Protein AF-A0A4Q3WBE5-F1 (afdb_monomer_lite)

Sequence (67 aa):
MAIDAVPSADMMDADTRIIMSNDEDEADTRASTRKLAEIAQREGALIIHGHDAKQWPTLKHSPEFYD

Radius of gyration: 12.92 Å; chains: 1; bounding box: 26×27×36 Å

Structure (mmCIF, N/CA/C/O backbone):
data_AF-A0A4Q3WBE5-F1
#
_entry.id   AF-A0A4Q3WBE5-F1
#
loop_
_atom_site.group_PDB
_atom_site.id
_atom_site.type_symbol
_atom_site.lab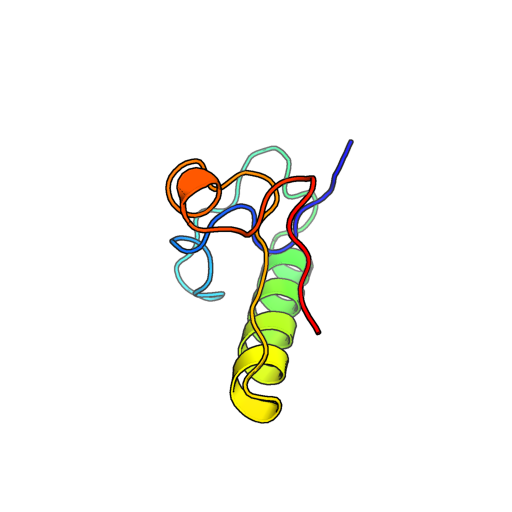el_atom_id
_atom_site.label_alt_id
_atom_site.label_comp_id
_atom_site.label_asym_id
_atom_site.label_entity_id
_atom_site.label_seq_id
_atom_site.pdbx_PDB_ins_code
_atom_site.Cartn_x
_atom_site.Cartn_y
_atom_site.Cartn_z
_atom_site.occupancy
_atom_site.B_iso_or_equiv
_atom_site.auth_seq_id
_atom_site.auth_comp_id
_atom_site.auth_asym_id
_atom_site.auth_atom_id
_atom_site.pdbx_PDB_model_num
ATOM 1 N N . MET A 1 1 ? 13.334 10.195 5.808 1.00 47.81 1 MET A N 1
ATOM 2 C CA . MET A 1 1 ? 12.084 10.125 5.023 1.00 47.81 1 MET A CA 1
ATOM 3 C C . MET A 1 1 ? 11.608 8.686 5.050 1.00 47.81 1 MET A C 1
ATOM 5 O O . MET A 1 1 ? 12.464 7.811 5.064 1.00 47.81 1 MET A O 1
ATOM 9 N N . ALA A 1 2 ? 10.300 8.437 5.124 1.00 54.66 2 ALA A N 1
ATOM 10 C CA . ALA A 1 2 ? 9.775 7.098 4.866 1.00 54.66 2 ALA A CA 1
ATOM 11 C C . ALA A 1 2 ? 9.928 6.817 3.362 1.00 54.66 2 ALA A C 1
ATOM 13 O O . ALA A 1 2 ? 9.593 7.681 2.551 1.00 54.66 2 ALA A O 1
ATOM 14 N N . ILE A 1 3 ? 10.512 5.674 3.009 1.00 72.50 3 ILE A N 1
ATOM 15 C CA . ILE A 1 3 ? 10.642 5.217 1.623 1.00 72.50 3 ILE A CA 1
ATOM 16 C C . ILE A 1 3 ? 9.616 4.098 1.469 1.00 72.50 3 ILE A C 1
ATOM 18 O O . ILE A 1 3 ? 9.851 2.971 1.906 1.00 72.50 3 ILE A O 1
ATOM 22 N N . ASP A 1 4 ? 8.447 4.435 0.929 1.00 80.88 4 ASP A N 1
ATOM 23 C CA . ASP A 1 4 ? 7.367 3.472 0.742 1.00 80.88 4 ASP A CA 1
ATOM 24 C C . ASP A 1 4 ? 7.529 2.759 -0.595 1.00 80.88 4 ASP A C 1
ATOM 26 O O . ASP A 1 4 ? 7.367 3.354 -1.659 1.00 80.88 4 ASP A O 1
ATOM 30 N N . ALA A 1 5 ? 7.737 1.445 -0.548 1.00 87.19 5 ALA A N 1
ATOM 31 C CA . ALA A 1 5 ? 7.682 0.625 -1.754 1.00 87.19 5 ALA A CA 1
ATOM 32 C C . ALA A 1 5 ? 6.284 0.630 -2.400 1.00 87.19 5 ALA A C 1
ATOM 34 O O . ALA A 1 5 ? 6.175 0.343 -3.588 1.00 87.19 5 ALA A O 1
ATOM 35 N N . VAL A 1 6 ? 5.222 0.946 -1.642 1.00 93.88 6 VAL A N 1
ATOM 36 C CA . VAL A 1 6 ? 3.852 1.170 -2.140 1.00 93.88 6 VAL A CA 1
ATOM 37 C C . VAL A 1 6 ? 3.164 2.274 -1.316 1.00 93.88 6 VAL A C 1
ATOM 39 O O . VAL A 1 6 ? 2.584 1.973 -0.267 1.00 93.88 6 VAL A O 1
ATOM 42 N N . PRO A 1 7 ? 3.214 3.544 -1.763 1.00 93.19 7 PRO A N 1
ATOM 43 C CA . PRO A 1 7 ? 2.695 4.686 -1.002 1.00 93.19 7 PRO A CA 1
ATOM 44 C C . PRO A 1 7 ? 1.181 4.653 -0.757 1.00 93.19 7 PRO A C 1
ATOM 46 O O . PRO A 1 7 ? 0.725 5.130 0.280 1.00 93.19 7 PRO A O 1
ATOM 49 N N . SER A 1 8 ? 0.413 4.095 -1.695 1.00 94.69 8 SER A N 1
ATOM 50 C CA . SER A 1 8 ? -1.051 4.005 -1.655 1.00 94.69 8 SER A CA 1
ATOM 51 C C . SER A 1 8 ? -1.570 2.795 -2.428 1.00 94.69 8 SER A C 1
ATOM 53 O O . SER A 1 8 ? -0.867 2.246 -3.280 1.00 94.69 8 SER A O 1
ATOM 55 N N 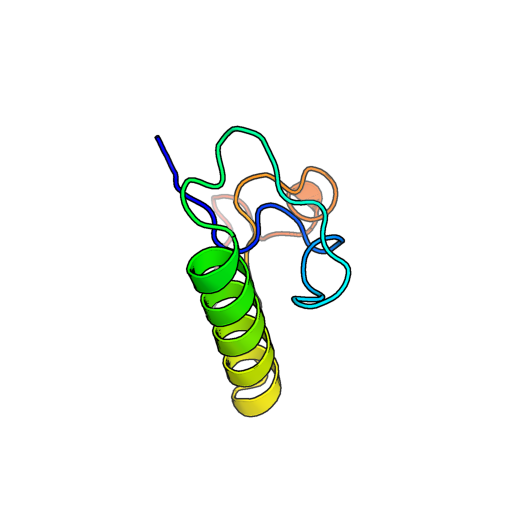. ALA A 1 9 ? -2.798 2.357 -2.136 1.00 95.31 9 ALA A N 1
ATOM 56 C CA . ALA A 1 9 ? -3.357 1.124 -2.696 1.00 95.31 9 ALA A CA 1
ATOM 57 C C . ALA A 1 9 ? -3.497 1.146 -4.232 1.00 95.31 9 ALA A C 1
ATOM 59 O O . ALA A 1 9 ? -3.437 0.104 -4.881 1.00 95.31 9 ALA A O 1
ATOM 60 N N . ASP A 1 10 ? -3.645 2.323 -4.838 1.00 94.94 10 ASP A N 1
ATOM 61 C CA . ASP A 1 10 ? -3.676 2.507 -6.29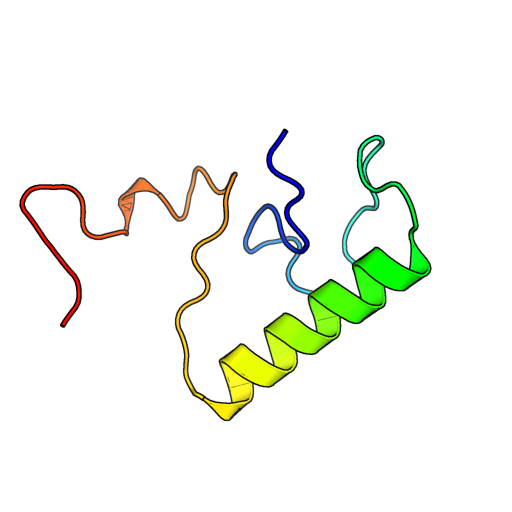5 1.00 94.94 10 ASP A CA 1
ATOM 62 C C . ASP A 1 10 ? -2.303 2.343 -6.974 1.00 94.94 10 ASP A C 1
ATOM 64 O O . ASP A 1 10 ? -2.233 2.249 -8.197 1.00 94.94 10 ASP A O 1
ATOM 68 N N . MET A 1 11 ? -1.220 2.238 -6.199 1.00 95.12 11 MET A N 1
ATOM 69 C CA . MET A 1 11 ? 0.138 1.953 -6.678 1.00 95.12 11 MET A CA 1
ATOM 70 C C . MET A 1 11 ? 0.567 0.497 -6.442 1.00 95.12 11 MET A C 1
ATOM 72 O O . MET A 1 11 ? 1.754 0.183 -6.515 1.00 95.12 11 MET A O 1
ATOM 76 N N . MET A 1 12 ? -0.375 -0.399 -6.135 1.00 95.12 12 MET A N 1
ATOM 77 C CA 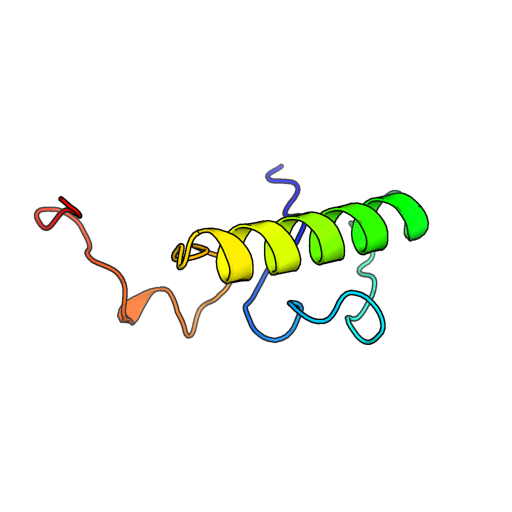. MET A 1 12 ? -0.069 -1.794 -5.795 1.00 95.12 12 MET A CA 1
ATOM 78 C C . MET A 1 12 ? 0.325 -2.656 -7.010 1.00 95.12 12 MET A C 1
ATOM 80 O O . MET A 1 12 ? 0.927 -3.716 -6.844 1.00 95.12 12 MET A O 1
ATOM 84 N N . ASP A 1 13 ? 0.015 -2.210 -8.229 1.00 96.06 13 ASP A N 1
ATOM 85 C CA . ASP A 1 13 ? 0.449 -2.871 -9.461 1.00 96.06 13 ASP A CA 1
ATOM 86 C C . ASP A 1 13 ? 1.884 -2.448 -9.815 1.00 96.06 13 ASP A C 1
ATOM 88 O O . ASP A 1 13 ? 2.145 -1.306 -10.202 1.00 96.06 13 ASP A O 1
ATOM 92 N N . ALA A 1 14 ? 2.824 -3.386 -9.687 1.00 96.31 14 ALA A N 1
ATOM 93 C CA . ALA A 1 14 ? 4.244 -3.158 -9.939 1.00 96.31 14 ALA A CA 1
ATOM 94 C C . ALA A 1 14 ? 4.569 -2.790 -11.393 1.00 96.31 14 ALA A C 1
ATOM 96 O O . ALA A 1 14 ? 5.598 -2.161 -11.641 1.00 96.31 14 ALA A O 1
ATOM 97 N N . ASP A 1 15 ? 3.741 -3.189 -12.354 1.00 96.94 15 ASP A N 1
ATOM 98 C CA . ASP A 1 15 ? 3.986 -2.952 -13.773 1.00 96.94 15 ASP A CA 1
ATOM 99 C C . ASP A 1 15 ? 3.387 -1.618 -14.217 1.00 96.94 15 ASP A C 1
ATOM 101 O O . ASP A 1 15 ? 3.989 -0.910 -15.029 1.00 96.94 15 ASP A O 1
ATOM 105 N N . THR A 1 16 ? 2.266 -1.204 -13.623 1.00 96.19 16 THR A N 1
ATOM 106 C CA . THR A 1 16 ? 1.560 0.012 -14.049 1.00 96.19 16 THR A CA 1
ATOM 107 C C . THR A 1 16 ? 1.684 1.205 -13.107 1.00 96.19 16 THR A C 1
ATOM 109 O O . THR A 1 16 ? 1.301 2.305 -13.512 1.00 96.19 16 THR A O 1
ATOM 112 N N . ARG A 1 17 ? 2.184 1.046 -11.870 1.00 94.06 17 ARG A N 1
ATOM 113 C CA . ARG A 1 17 ? 2.320 2.189 -10.952 1.00 94.06 17 ARG A CA 1
ATOM 114 C C . ARG A 1 17 ? 3.221 3.279 -11.530 1.00 94.06 17 ARG A C 1
ATOM 116 O O . ARG A 1 17 ? 4.204 3.011 -12.224 1.00 94.06 17 ARG A O 1
ATOM 123 N N . ILE A 1 18 ? 2.892 4.522 -11.192 1.00 94.25 18 ILE A N 1
ATOM 124 C CA . ILE A 1 18 ? 3.720 5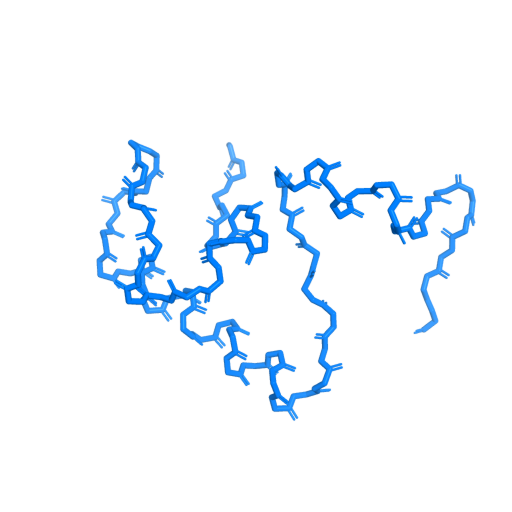.682 -11.522 1.00 94.25 18 ILE A CA 1
ATOM 125 C C . ILE A 1 18 ? 5.004 5.614 -10.684 1.00 94.25 18 ILE A C 1
ATOM 127 O O . ILE A 1 18 ? 4.959 5.302 -9.492 1.00 94.25 18 ILE A O 1
ATOM 131 N N . ILE A 1 19 ? 6.136 5.912 -11.322 1.00 93.69 19 ILE A N 1
ATOM 132 C CA . ILE A 1 19 ? 7.422 6.112 -10.653 1.00 93.69 19 ILE A CA 1
ATOM 133 C C . ILE A 1 19 ? 7.536 7.595 -10.306 1.00 93.69 19 ILE A C 1
ATOM 135 O O . ILE A 1 19 ? 7.453 8.459 -11.183 1.00 93.69 19 ILE A O 1
ATOM 139 N N . MET A 1 20 ? 7.638 7.892 -9.016 1.00 90.56 20 MET A N 1
ATOM 140 C CA . MET A 1 20 ? 7.690 9.247 -8.478 1.00 90.56 20 MET A CA 1
ATOM 141 C C . MET A 1 20 ? 9.135 9.744 -8.382 1.00 90.56 20 MET A C 1
ATOM 143 O O . MET A 1 20 ? 10.085 8.973 -8.419 1.00 90.56 20 MET A O 1
ATOM 147 N N . SER A 1 21 ? 9.328 11.053 -8.208 1.00 89.12 21 SER A N 1
ATOM 148 C CA . SER A 1 21 ? 10.671 11.649 -8.110 1.00 89.12 21 SER A CA 1
ATOM 149 C C . SER A 1 21 ? 11.483 11.187 -6.893 1.00 89.12 21 SER A C 1
ATOM 151 O O . SER A 1 21 ? 12.682 11.432 -6.835 1.00 89.12 21 SER A O 1
ATOM 153 N N . ASN A 1 22 ? 10.823 10.602 -5.893 1.00 87.81 22 ASN A N 1
ATOM 154 C CA . ASN A 1 22 ? 11.435 10.030 -4.695 1.00 87.81 22 ASN A CA 1
ATOM 155 C C . ASN A 1 22 ? 11.593 8.501 -4.767 1.00 87.81 22 ASN A C 1
ATOM 157 O O . ASN A 1 22 ? 12.045 7.914 -3.786 1.00 87.81 22 ASN A O 1
ATOM 161 N N . ASP A 1 23 ? 11.224 7.869 -5.883 1.00 91.00 23 ASP A N 1
ATOM 162 C CA . ASP A 1 23 ? 11.603 6.491 -6.180 1.00 91.00 23 ASP A CA 1
ATOM 163 C C . ASP A 1 23 ? 13.024 6.535 -6.773 1.00 91.00 23 ASP A C 1
ATOM 165 O O . ASP A 1 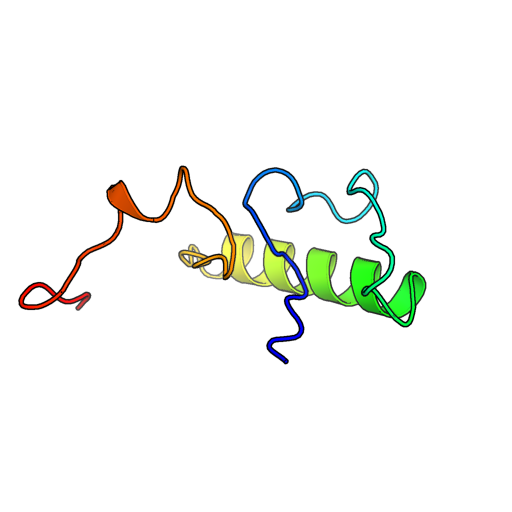23 ? 13.221 6.936 -7.920 1.00 91.00 23 ASP A O 1
ATOM 169 N N . GLU A 1 24 ? 14.035 6.213 -5.961 1.00 89.81 24 GLU A N 1
ATOM 170 C CA . GLU A 1 24 ? 15.449 6.380 -6.344 1.00 89.81 24 GLU A CA 1
ATOM 171 C C . GLU A 1 24 ? 15.887 5.429 -7.471 1.00 89.81 24 GLU A C 1
ATOM 173 O O . GLU A 1 24 ? 16.697 5.808 -8.318 1.00 89.81 24 GLU A O 1
ATOM 178 N N . ASP A 1 25 ? 15.333 4.214 -7.494 1.00 93.50 25 ASP A N 1
ATOM 179 C CA . ASP A 1 25 ? 15.575 3.199 -8.520 1.00 93.50 25 ASP A CA 1
ATOM 180 C C . ASP A 1 25 ? 14.248 2.556 -8.945 1.00 93.50 25 ASP A C 1
ATOM 182 O O . ASP A 1 25 ? 13.498 2.008 -8.129 1.00 93.50 25 ASP A O 1
ATOM 186 N N . GLU A 1 26 ? 13.939 2.631 -10.239 1.00 94.38 26 GLU A N 1
ATOM 187 C CA . GLU A 1 26 ? 12.691 2.097 -10.785 1.00 94.38 26 GLU A CA 1
ATOM 188 C C . GLU A 1 26 ? 12.626 0.566 -10.695 1.00 94.38 26 GLU A C 1
ATOM 190 O O . GLU A 1 26 ? 11.578 0.015 -10.349 1.00 94.38 26 GLU A O 1
ATOM 195 N N . ALA A 1 27 ? 13.719 -0.137 -10.996 1.00 96.06 27 ALA A N 1
ATOM 196 C CA . ALA A 1 27 ? 13.726 -1.594 -11.032 1.00 96.06 27 ALA A CA 1
ATOM 197 C C . ALA A 1 27 ? 13.507 -2.174 -9.628 1.00 96.06 27 ALA A C 1
ATOM 199 O O . ALA A 1 27 ? 12.653 -3.049 -9.451 1.00 96.06 27 ALA A O 1
ATOM 200 N N . ASP A 1 28 ? 14.200 -1.633 -8.628 1.00 95.19 28 ASP A N 1
ATOM 201 C CA . ASP A 1 28 ? 14.056 -2.031 -7.229 1.00 95.19 28 ASP A CA 1
ATOM 202 C C . ASP A 1 28 ? 12.687 -1.644 -6.660 1.00 95.19 28 ASP A C 1
ATOM 204 O O . ASP A 1 28 ? 12.094 -2.421 -5.902 1.00 95.19 28 ASP A O 1
ATOM 208 N N . THR A 1 29 ? 12.133 -0.496 -7.068 1.00 94.88 29 THR A N 1
ATOM 209 C CA . THR A 1 29 ? 10.766 -0.091 -6.699 1.00 94.88 29 THR A CA 1
ATOM 210 C C . THR A 1 29 ? 9.753 -1.111 -7.206 1.00 94.88 29 THR A C 1
ATOM 212 O O . THR A 1 29 ? 8.973 -1.652 -6.420 1.00 94.88 29 THR A O 1
ATOM 215 N N . ARG A 1 30 ? 9.805 -1.458 -8.498 1.00 96.75 30 ARG A N 1
ATOM 216 C CA . ARG A 1 30 ? 8.893 -2.445 -9.097 1.00 96.75 30 ARG A CA 1
ATOM 217 C C . ARG A 1 30 ? 9.074 -3.832 -8.485 1.00 96.75 30 ARG A C 1
ATOM 219 O O . ARG A 1 30 ? 8.088 -4.504 -8.177 1.00 96.75 30 ARG A O 1
ATOM 226 N N . ALA A 1 31 ? 10.317 -4.267 -8.272 1.00 97.44 31 ALA A N 1
ATOM 227 C CA . ALA A 1 31 ? 10.610 -5.544 -7.627 1.00 97.44 31 ALA A CA 1
ATOM 228 C C . ALA A 1 31 ? 10.038 -5.601 -6.200 1.00 97.44 31 ALA A C 1
ATOM 230 O O . ALA A 1 31 ? 9.424 -6.599 -5.814 1.00 97.44 31 ALA A O 1
ATOM 231 N N . SER A 1 32 ? 10.174 -4.513 -5.440 1.00 96.31 32 SER A N 1
ATOM 232 C CA . SER A 1 32 ? 9.660 -4.405 -4.073 1.00 96.31 32 SER A CA 1
ATOM 233 C C . SER A 1 32 ? 8.132 -4.347 -4.027 1.00 96.31 32 SER A C 1
ATOM 235 O O . SER A 1 32 ? 7.530 -5.070 -3.233 1.00 96.31 32 SER A O 1
ATOM 237 N N . THR A 1 33 ? 7.490 -3.565 -4.906 1.00 96.69 33 THR A N 1
ATOM 238 C CA . THR A 1 33 ? 6.024 -3.543 -5.054 1.00 96.69 33 THR A CA 1
ATOM 239 C C . THR A 1 33 ? 5.487 -4.946 -5.354 1.00 96.69 33 THR A C 1
ATOM 241 O O . THR A 1 33 ? 4.588 -5.416 -4.656 1.00 96.69 33 THR A O 1
ATOM 244 N N . ARG A 1 34 ? 6.083 -5.660 -6.323 1.00 97.94 34 ARG A N 1
ATOM 245 C CA . ARG A 1 34 ? 5.673 -7.027 -6.692 1.00 97.94 34 ARG A CA 1
ATOM 246 C C . ARG A 1 34 ? 5.813 -7.996 -5.522 1.00 97.94 34 ARG A C 1
ATOM 248 O O . ARG A 1 34 ? 4.868 -8.707 -5.196 1.00 97.94 34 ARG A O 1
ATOM 255 N N . LYS A 1 35 ? 6.963 -7.975 -4.845 1.00 97.69 35 LYS A N 1
ATOM 256 C CA . LYS A 1 35 ? 7.218 -8.819 -3.673 1.00 97.69 35 LYS A CA 1
ATOM 257 C C . LYS A 1 35 ? 6.172 -8.602 -2.576 1.00 97.69 35 LYS A C 1
ATOM 259 O O . LYS A 1 35 ? 5.706 -9.572 -1.983 1.00 97.69 35 LYS A O 1
ATOM 264 N N . LEU A 1 36 ? 5.803 -7.352 -2.291 1.00 97.06 36 LEU A N 1
ATOM 265 C CA . LEU A 1 36 ? 4.784 -7.041 -1.285 1.00 97.06 36 LEU A CA 1
ATOM 266 C C . LEU A 1 36 ? 3.392 -7.528 -1.705 1.00 97.06 36 LEU A C 1
ATOM 268 O O . LEU A 1 36 ? 2.695 -8.104 -0.872 1.00 97.06 36 LEU A O 1
ATOM 272 N N . ALA A 1 37 ? 3.016 -7.370 -2.979 1.00 95.62 37 ALA A N 1
ATOM 273 C CA . ALA A 1 37 ? 1.750 -7.884 -3.510 1.00 95.62 37 ALA A CA 1
ATOM 274 C C . ALA A 1 37 ? 1.649 -9.406 -3.364 1.00 95.62 37 ALA A C 1
ATOM 276 O O . ALA A 1 37 ? 0.653 -9.922 -2.860 1.00 95.62 37 ALA A O 1
ATOM 277 N N . GLU A 1 38 ? 2.711 -10.120 -3.738 1.00 97.38 38 GLU A N 1
ATOM 278 C CA . GLU A 1 38 ? 2.783 -11.578 -3.629 1.00 97.38 38 GLU A CA 1
ATOM 279 C C . GLU A 1 38 ? 2.723 -12.053 -2.173 1.00 97.38 38 GLU A C 1
ATOM 281 O O . GLU A 1 38 ? 2.026 -13.021 -1.872 1.00 97.38 38 GLU A O 1
ATOM 286 N N . ILE A 1 39 ? 3.423 -11.379 -1.250 1.00 97.38 39 ILE A N 1
ATOM 287 C CA . ILE A 1 39 ? 3.359 -11.703 0.183 1.00 97.38 39 ILE A CA 1
ATOM 288 C C . ILE A 1 39 ? 1.942 -11.477 0.715 1.00 97.38 39 ILE A C 1
ATOM 290 O O . ILE A 1 39 ? 1.392 -12.369 1.355 1.00 97.38 39 ILE A O 1
ATOM 294 N N . ALA A 1 40 ? 1.329 -10.326 0.434 1.00 96.56 40 ALA A N 1
ATOM 295 C CA . ALA A 1 40 ? -0.017 -10.031 0.916 1.00 96.56 40 ALA A CA 1
ATOM 296 C C . ALA A 1 40 ? -1.055 -11.016 0.372 1.00 96.56 40 ALA A C 1
ATOM 298 O O . ALA A 1 40 ? -1.899 -11.491 1.129 1.00 96.56 40 ALA A O 1
ATOM 299 N N . GLN A 1 41 ? -0.946 -11.393 -0.904 1.00 96.56 41 GLN A N 1
ATOM 300 C CA . GLN A 1 41 ? -1.802 -12.413 -1.499 1.00 96.56 41 GLN A CA 1
ATOM 301 C C . GLN A 1 41 ? -1.591 -13.786 -0.850 1.00 96.56 41 GLN A C 1
ATOM 303 O O . GLN A 1 41 ? -2.566 -14.452 -0.506 1.00 96.56 41 GLN A O 1
ATOM 308 N N . ARG A 1 42 ? -0.334 -14.220 -0.691 1.00 98.25 42 ARG A N 1
ATOM 309 C CA . ARG A 1 42 ? 0.005 -15.545 -0.152 1.00 98.25 42 ARG A CA 1
ATOM 310 C C . ARG A 1 42 ? -0.431 -15.707 1.302 1.00 98.25 42 ARG A C 1
ATOM 312 O O . ARG A 1 42 ? -0.929 -16.766 1.662 1.00 98.25 42 ARG A O 1
ATOM 319 N N . GLU A 1 43 ? -0.231 -14.676 2.115 1.00 97.88 43 GLU A N 1
ATOM 320 C CA . GLU A 1 43 ? -0.505 -14.713 3.557 1.00 97.88 43 GLU A CA 1
ATOM 321 C C . GLU A 1 43 ? -1.917 -14.214 3.914 1.00 97.88 43 GLU A C 1
ATOM 323 O O . GLU A 1 43 ? -2.317 -14.283 5.073 1.00 97.88 43 GLU A O 1
ATOM 328 N N . GLY A 1 44 ? -2.674 -13.671 2.951 1.00 96.62 44 GLY A N 1
ATOM 329 C CA . GLY A 1 44 ? -3.938 -12.981 3.232 1.00 96.62 44 GLY A CA 1
ATOM 330 C C . GLY A 1 44 ? -3.757 -11.746 4.126 1.00 96.62 44 GLY A C 1
ATOM 331 O O . GLY A 1 44 ? -4.630 -11.433 4.933 1.00 96.62 44 GLY A O 1
ATOM 332 N N . ALA A 1 45 ? -2.606 -11.076 4.023 1.00 96.50 45 ALA A N 1
ATOM 333 C CA . ALA A 1 45 ? -2.224 -9.983 4.912 1.00 96.50 45 ALA A CA 1
ATOM 334 C C . ALA A 1 45 ? -2.823 -8.634 4.481 1.00 96.50 45 ALA A C 1
ATOM 336 O O . ALA A 1 45 ? -2.958 -8.342 3.292 1.00 96.50 45 ALA A O 1
ATOM 337 N N . LEU A 1 46 ? -3.103 -7.769 5.460 1.00 95.56 46 LEU A N 1
ATOM 338 C CA . LEU A 1 46 ? -3.431 -6.362 5.230 1.00 95.56 46 LEU A CA 1
ATOM 339 C C . LEU A 1 46 ? -2.142 -5.553 5.033 1.00 95.56 46 LEU A C 1
ATOM 341 O O . LEU A 1 46 ? -1.310 -5.484 5.936 1.00 95.56 46 LEU A O 1
ATOM 345 N N . ILE A 1 47 ? -1.999 -4.891 3.884 1.00 95.56 47 ILE A N 1
ATOM 346 C CA . ILE A 1 47 ? -0.965 -3.867 3.690 1.00 95.56 47 ILE A CA 1
ATOM 347 C C . ILE A 1 47 ? -1.499 -2.535 4.216 1.00 95.56 47 ILE A C 1
ATOM 349 O O . ILE A 1 47 ? -2.549 -2.078 3.772 1.00 95.56 47 ILE A O 1
ATOM 353 N N . ILE A 1 48 ? -0.767 -1.904 5.135 1.00 95.81 48 ILE A N 1
ATOM 354 C CA . ILE A 1 48 ? -1.004 -0.518 5.554 1.00 95.81 48 ILE A CA 1
ATOM 355 C C . ILE A 1 48 ? -0.055 0.379 4.760 1.00 95.81 48 ILE A C 1
ATOM 357 O O . ILE A 1 48 ? 1.163 0.227 4.840 1.00 95.81 48 ILE A O 1
ATOM 361 N N . HIS A 1 49 ? -0.623 1.295 3.987 1.00 95.38 49 HIS A N 1
ATOM 362 C CA . HIS A 1 49 ? 0.105 2.197 3.108 1.00 95.38 49 HIS A CA 1
ATOM 363 C C . HIS A 1 49 ? 0.466 3.501 3.830 1.00 95.38 49 HIS A C 1
ATOM 365 O O . HIS A 1 49 ? -0.343 4.047 4.581 1.00 95.38 49 HIS A O 1
ATOM 371 N N . GLY A 1 50 ? 1.672 4.024 3.592 1.00 92.25 50 GLY A N 1
ATOM 372 C CA . GLY A 1 50 ? 2.182 5.198 4.310 1.00 92.25 50 GLY A CA 1
ATOM 373 C C . GLY A 1 50 ? 1.512 6.526 3.936 1.00 92.25 50 GLY A C 1
ATOM 374 O O . GLY A 1 50 ? 1.492 7.444 4.755 1.00 92.25 50 GLY A O 1
ATOM 375 N N . HIS A 1 51 ? 0.930 6.633 2.736 1.00 93.12 51 HIS A N 1
ATOM 376 C CA . HIS A 1 51 ? 0.379 7.881 2.193 1.00 93.12 51 HIS A CA 1
ATOM 377 C C . HIS A 1 51 ? -1.034 7.725 1.602 1.00 93.12 51 HIS A C 1
ATOM 379 O O . HIS A 1 51 ? -1.473 8.543 0.791 1.00 93.12 51 HIS A O 1
ATOM 385 N N . ASP A 1 52 ? -1.784 6.704 2.023 1.00 95.69 52 ASP A N 1
ATOM 386 C CA . ASP A 1 52 ? -3.142 6.475 1.530 1.00 95.69 52 ASP A CA 1
ATOM 387 C C . ASP A 1 52 ? -4.203 7.165 2.399 1.00 95.69 52 ASP A C 1
ATOM 389 O O . ASP A 1 52 ? -4.703 6.627 3.391 1.00 95.69 52 ASP A O 1
ATOM 393 N N . ALA A 1 53 ? -4.595 8.370 1.982 1.00 95.69 53 ALA A N 1
ATOM 394 C CA . ALA A 1 53 ? -5.635 9.147 2.654 1.00 95.69 53 ALA A CA 1
ATOM 395 C C . ALA A 1 53 ? -7.029 8.490 2.612 1.00 95.69 53 ALA A C 1
ATOM 397 O O . ALA A 1 53 ? -7.892 8.858 3.410 1.00 95.69 53 ALA A O 1
ATOM 398 N N . LYS A 1 54 ? -7.276 7.544 1.693 1.00 97.56 54 LYS A N 1
ATOM 399 C CA . LYS A 1 54 ? -8.548 6.809 1.611 1.00 97.56 54 LYS A CA 1
ATOM 400 C C . LYS A 1 54 ? -8.546 5.605 2.547 1.00 97.56 54 LYS A C 1
ATOM 402 O O . LYS A 1 54 ? -9.579 5.326 3.148 1.00 97.56 54 LYS A O 1
ATOM 407 N N . GLN A 1 55 ? -7.409 4.923 2.686 1.00 97.56 55 GLN A N 1
ATOM 408 C CA . GLN A 1 55 ? -7.252 3.801 3.611 1.00 97.56 55 GLN A CA 1
ATOM 409 C C . GLN A 1 55 ? -7.220 4.266 5.066 1.00 97.56 55 GLN A C 1
ATOM 411 O O . GLN A 1 55 ? -7.860 3.645 5.907 1.00 97.56 55 GLN A O 1
ATOM 416 N N . TRP A 1 56 ? -6.503 5.353 5.373 1.00 97.25 56 TRP A N 1
ATOM 417 C CA . TRP A 1 56 ? -6.332 5.840 6.745 1.00 97.25 56 TRP A CA 1
ATOM 418 C C . TRP A 1 56 ? -7.627 5.835 7.579 1.00 97.25 56 TRP A C 1
ATOM 420 O O . TRP A 1 56 ? -7.649 5.140 8.590 1.00 97.25 56 TRP A O 1
ATOM 430 N N . PRO A 1 57 ? -8.744 6.472 7.159 1.00 97.94 57 PRO A N 1
ATOM 431 C CA . PRO A 1 57 ? -9.976 6.502 7.953 1.00 97.94 57 PRO A CA 1
ATOM 432 C C . PRO A 1 57 ? -10.632 5.129 8.182 1.00 97.94 57 PRO A C 1
ATOM 434 O O . PRO A 1 57 ? -11.518 5.038 9.029 1.00 97.94 57 PRO A O 1
ATOM 437 N N . THR A 1 58 ? -10.241 4.076 7.455 1.00 97.06 58 THR A N 1
ATOM 438 C CA . THR A 1 58 ? -10.776 2.714 7.626 1.00 97.06 58 THR A CA 1
ATOM 439 C C . THR A 1 58 ? -9.956 1.860 8.591 1.00 97.06 58 THR A C 1
ATOM 441 O O . THR A 1 58 ? -10.360 0.740 8.899 1.00 97.06 58 THR A O 1
ATOM 444 N N . LEU A 1 59 ? -8.785 2.335 9.022 1.00 97.88 59 LEU A N 1
ATOM 445 C CA . LEU A 1 59 ? -7.915 1.611 9.943 1.00 97.88 59 LEU A CA 1
ATOM 446 C C . LEU A 1 59 ? -8.384 1.786 11.393 1.00 97.88 59 LEU A C 1
ATOM 448 O O . LEU A 1 59 ? -8.999 2.789 11.756 1.00 97.88 59 LEU A O 1
ATOM 452 N N . LYS A 1 60 ? -8.048 0.814 12.245 1.00 98.00 60 LYS A N 1
ATOM 453 C CA . LYS A 1 60 ? -8.174 0.968 13.695 1.00 98.00 60 LYS A CA 1
ATOM 454 C C . LYS A 1 60 ? -7.205 2.050 14.165 1.00 98.00 60 LYS A C 1
ATOM 456 O O . LYS A 1 60 ? -5.996 1.943 13.953 1.00 98.00 60 LYS A O 1
ATOM 461 N N . HIS A 1 61 ? -7.750 3.077 14.805 1.00 97.56 61 HIS A N 1
ATOM 462 C CA . HIS A 1 61 ? -6.981 4.159 15.406 1.00 97.56 61 HIS A CA 1
ATOM 463 C C . HIS A 1 61 ? -7.015 4.036 16.919 1.00 97.56 61 HIS A C 1
ATOM 465 O O . HIS A 1 61 ? -8.014 3.600 17.486 1.00 97.56 61 HIS A O 1
ATOM 471 N N . SER A 1 62 ? -5.951 4.496 17.577 1.00 96.56 62 SER A N 1
ATOM 472 C CA . SER A 1 62 ? -5.889 4.531 19.039 1.00 96.56 62 SER A CA 1
ATOM 473 C C . SER A 1 62 ? -7.166 5.145 19.641 1.00 96.56 62 SER A C 1
ATOM 475 O O . SER A 1 62 ? -7.583 6.220 19.194 1.00 96.56 62 SER A O 1
ATOM 477 N N . PRO A 1 63 ? -7.786 4.495 20.647 1.00 97.00 63 PRO A N 1
ATOM 478 C CA . PRO A 1 63 ? -7.269 3.358 21.427 1.00 97.00 63 PRO A CA 1
ATOM 479 C C . PRO A 1 63 ? -7.546 1.954 20.845 1.00 97.00 63 PRO A C 1
ATOM 481 O O . PRO A 1 63 ? -7.209 0.961 21.487 1.00 97.00 63 PRO A O 1
ATOM 484 N N . GLU A 1 64 ? -8.164 1.838 19.669 1.00 98.06 64 GLU A N 1
ATOM 485 C CA . GLU A 1 64 ? -8.431 0.553 19.006 1.00 98.06 64 GLU A CA 1
ATOM 486 C C . GLU A 1 64 ? -7.144 -0.075 18.433 1.00 98.06 64 GLU A C 1
ATOM 488 O O . GLU A 1 64 ? -6.216 0.633 18.038 1.00 98.06 64 GLU A O 1
ATOM 493 N N . PHE A 1 65 ? -7.086 -1.412 18.365 1.00 97.12 65 PHE A N 1
ATOM 494 C CA . PHE A 1 65 ? -5.909 -2.166 17.908 1.00 97.12 65 PHE A CA 1
ATOM 495 C C . PHE A 1 65 ? -6.287 -3.448 17.145 1.00 97.12 65 PHE A C 1
ATOM 497 O O . PHE A 1 65 ? -7.409 -3.947 17.263 1.00 97.12 65 PHE A O 1
ATOM 504 N N . TYR A 1 66 ? -5.368 -3.965 16.326 1.00 95.06 66 TYR A N 1
ATOM 505 C CA . TYR A 1 66 ? -5.508 -5.245 15.613 1.00 95.06 66 TYR A CA 1
ATOM 506 C C . TYR A 1 66 ? -5.013 -6.405 16.491 1.00 95.06 66 TYR A C 1
ATOM 508 O O . TYR A 1 66 ? -4.007 -6.231 17.177 1.00 95.06 66 TYR A O 1
ATOM 516 N N . ASP A 1 67 ? -5.720 -7.540 16.466 1.00 89.25 67 ASP A N 1
ATOM 517 C CA . ASP A 1 67 ? -5.380 -8.771 17.205 1.00 89.25 67 ASP A CA 1
ATOM 518 C C . ASP A 1 67 ? -4.418 -9.677 16.422 1.00 89.25 67 ASP A C 1
ATOM 520 O O . ASP A 1 67 ? -4.525 -9.699 15.171 1.00 89.25 67 ASP A O 1
#

pLDDT: mean 93.44, std 8.48, range [47.81, 98.25]

Secondary structure (DSSP, 8-state):
----SSSSGGG--TTTSPPPTT-S-HHHHHHHHHHHHHHHHHHTPPPPPTT-TTTGGGS--TT----

Foldseek 3Di:
DDDWLAQEPVQLQLVPHDDDPSNPDSVVSSVSSVVVNVVCVVVVDDDDHNHYPPCVVVDQDPPGDDD